Protein AF-A0A4U0GUY0-F1 (afdb_monomer)

pLDDT: mean 82.31, std 12.79, range [37.12, 95.56]

Organism: NCBI:txid1874115

Mean predicted aligned error: 6.02 Å

Structure (mmCIF, N/CA/C/O backbone):
data_AF-A0A4U0GUY0-F1
#
_entry.id   AF-A0A4U0GUY0-F1
#
loop_
_atom_site.group_PDB
_atom_site.id
_atom_site.type_symbol
_atom_site.label_atom_id
_atom_site.label_alt_id
_atom_site.label_comp_id
_atom_site.label_asym_id
_atom_site.label_entity_id
_atom_site.label_seq_id
_atom_site.pdbx_PDB_ins_code
_atom_site.Cartn_x
_atom_site.Cartn_y
_atom_site.Cartn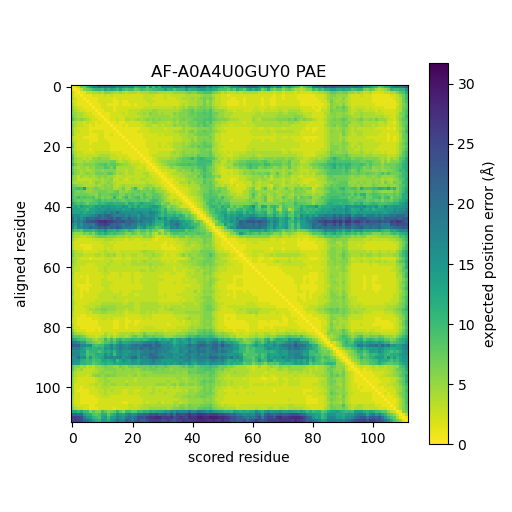_z
_atom_site.occupancy
_atom_site.B_iso_or_equiv
_atom_site.auth_seq_id
_atom_site.auth_comp_id
_atom_site.auth_asym_id
_atom_site.auth_atom_id
_atom_site.pdbx_PDB_model_num
ATOM 1 N N . MET A 1 1 ? -16.401 3.072 0.193 1.00 56.47 1 MET A N 1
ATOM 2 C CA . MET A 1 1 ? -15.228 2.194 -0.017 1.00 56.47 1 MET A CA 1
ATOM 3 C C . MET A 1 1 ? -14.255 2.394 1.131 1.00 56.47 1 MET A C 1
ATOM 5 O O . MET A 1 1 ? -14.238 3.479 1.700 1.00 56.47 1 MET A O 1
ATOM 9 N N . LYS A 1 2 ? -13.508 1.357 1.523 1.00 82.88 2 LYS A N 1
ATOM 10 C CA . LYS A 1 2 ? -12.426 1.498 2.504 1.00 82.88 2 LYS A CA 1
ATOM 11 C C . LYS A 1 2 ? -11.207 2.127 1.815 1.00 82.88 2 LYS A C 1
ATOM 13 O O . LYS A 1 2 ? -10.886 1.715 0.708 1.00 82.88 2 LYS A O 1
ATOM 18 N N . LYS A 1 3 ? -10.573 3.108 2.466 1.00 91.44 3 LYS A N 1
ATOM 19 C CA . LYS A 1 3 ? -9.516 3.945 1.879 1.00 91.44 3 LYS A CA 1
ATOM 20 C C . LYS A 1 3 ? -8.257 3.132 1.543 1.00 91.44 3 LYS A C 1
ATOM 22 O O . LYS A 1 3 ? -7.724 2.450 2.418 1.00 91.44 3 LYS A O 1
ATOM 27 N N . LYS A 1 4 ? -7.767 3.252 0.311 1.00 94.94 4 LYS A N 1
ATOM 28 C CA . LYS A 1 4 ? -6.534 2.644 -0.201 1.00 94.94 4 LYS A CA 1
ATOM 29 C C . LYS A 1 4 ? -5.527 3.725 -0.569 1.00 94.94 4 LYS A C 1
ATOM 31 O O . LYS A 1 4 ? -5.764 4.511 -1.484 1.00 94.94 4 LYS A O 1
ATOM 36 N N . THR A 1 5 ? -4.402 3.746 0.130 1.00 95.56 5 THR A N 1
ATOM 37 C CA . THR A 1 5 ? -3.343 4.737 -0.067 1.00 95.56 5 THR A CA 1
ATOM 38 C C . THR A 1 5 ? -2.088 4.056 -0.582 1.00 95.56 5 THR A C 1
ATOM 40 O O . THR A 1 5 ? -1.605 3.119 0.042 1.00 95.56 5 THR A O 1
ATOM 43 N N . LEU A 1 6 ? -1.522 4.545 -1.678 1.00 94.50 6 LEU A N 1
ATOM 44 C CA . LEU A 1 6 ? -0.200 4.145 -2.144 1.00 94.50 6 LEU A CA 1
ATOM 45 C C . LEU A 1 6 ? 0.829 5.204 -1.742 1.00 94.50 6 LEU A C 1
ATOM 47 O O . LEU A 1 6 ? 0.633 6.385 -2.010 1.00 94.50 6 LEU A O 1
ATOM 51 N N . ILE A 1 7 ? 1.919 4.783 -1.108 1.00 93.56 7 ILE A N 1
ATOM 52 C CA . ILE A 1 7 ? 3.076 5.613 -0.776 1.00 93.56 7 ILE A CA 1
ATOM 53 C C . ILE A 1 7 ? 4.254 5.131 -1.621 1.00 93.56 7 ILE A C 1
ATOM 55 O O . ILE A 1 7 ? 4.692 3.991 -1.474 1.00 93.56 7 ILE A O 1
ATOM 59 N N . ILE A 1 8 ? 4.772 5.998 -2.486 1.00 89.50 8 ILE A N 1
ATOM 60 C CA . ILE A 1 8 ? 5.912 5.717 -3.369 1.00 89.50 8 ILE A CA 1
ATOM 61 C C . ILE A 1 8 ? 7.087 6.606 -2.963 1.00 89.50 8 ILE A C 1
ATOM 63 O O . ILE A 1 8 ? 6.897 7.700 -2.444 1.00 89.50 8 ILE A O 1
ATOM 67 N N . GLY A 1 9 ? 8.311 6.129 -3.170 1.00 88.06 9 GLY A N 1
ATOM 68 C CA . GLY A 1 9 ? 9.523 6.924 -2.988 1.00 88.06 9 GLY A CA 1
ATOM 69 C C . GLY A 1 9 ? 10.795 6.077 -2.987 1.00 88.06 9 GLY A C 1
ATOM 70 O O . GLY A 1 9 ? 10.740 4.845 -2.874 1.00 88.06 9 GLY A O 1
ATOM 71 N N . SER A 1 10 ? 11.947 6.736 -3.087 1.00 86.44 10 SER A N 1
ATOM 72 C CA . SER A 1 10 ? 13.279 6.114 -3.056 1.00 86.44 10 SER A CA 1
ATOM 73 C C . SER A 1 10 ? 13.601 5.475 -1.697 1.00 86.44 10 SER A C 1
ATOM 75 O O . SER A 1 10 ? 12.901 5.678 -0.691 1.00 86.44 10 SER A O 1
ATOM 77 N N . GLN A 1 11 ? 14.627 4.625 -1.639 1.00 84.75 11 GLN A N 1
ATOM 78 C CA . GLN A 1 11 ? 15.140 4.122 -0.367 1.00 84.75 11 GLN A CA 1
ATOM 79 C C . GLN A 1 11 ? 15.474 5.287 0.583 1.00 84.75 11 GLN A C 1
ATOM 81 O O . GLN A 1 11 ? 16.114 6.259 0.200 1.00 84.75 11 GLN A O 1
ATOM 86 N N . GLY A 1 12 ? 15.026 5.198 1.840 1.00 85.44 12 GLY A N 1
ATOM 87 C CA . GLY A 1 12 ? 15.273 6.242 2.842 1.00 85.44 12 GLY A CA 1
ATOM 88 C C . GLY A 1 12 ? 14.341 7.461 2.787 1.00 85.44 12 GLY A C 1
ATOM 89 O O . GLY A 1 12 ? 14.435 8.304 3.670 1.00 85.44 12 GLY A O 1
ATOM 90 N N . SER A 1 13 ? 13.382 7.539 1.855 1.00 88.94 13 SER A N 1
ATOM 91 C CA . SER A 1 13 ? 12.475 8.699 1.720 1.00 88.94 13 SER A CA 1
ATOM 92 C C . SER A 1 13 ? 11.422 8.864 2.834 1.00 88.94 13 SER A C 1
ATOM 94 O O . SER A 1 13 ? 10.550 9.722 2.746 1.00 88.94 13 SER A O 1
ATOM 96 N N . GLY A 1 14 ? 11.457 8.034 3.883 1.00 90.94 14 GLY A N 1
ATOM 97 C CA . GLY A 1 14 ? 10.520 8.122 5.009 1.00 90.94 14 GLY A CA 1
ATOM 98 C C . GLY A 1 14 ? 9.146 7.480 4.777 1.00 90.94 14 GLY A C 1
ATOM 99 O O . GLY A 1 14 ? 8.234 7.718 5.565 1.00 90.94 14 GLY A O 1
ATOM 100 N N . LYS A 1 15 ? 8.973 6.629 3.752 1.00 92.12 15 LYS A N 1
ATOM 101 C CA . LYS A 1 15 ? 7.679 5.981 3.430 1.00 92.12 15 LYS A CA 1
ATOM 102 C C . LYS A 1 15 ? 7.026 5.275 4.619 1.00 92.12 15 LYS A C 1
ATOM 104 O O . LYS A 1 15 ? 5.845 5.477 4.885 1.00 92.12 15 LYS A O 1
ATOM 109 N N . THR A 1 16 ? 7.796 4.476 5.357 1.00 90.62 16 THR A N 1
ATOM 110 C CA . THR A 1 16 ? 7.303 3.747 6.534 1.00 90.62 16 THR A CA 1
ATOM 111 C C . THR A 1 16 ? 6.918 4.701 7.663 1.00 90.62 16 THR A C 1
ATOM 113 O O . THR A 1 16 ? 5.915 4.473 8.334 1.00 90.62 16 THR A O 1
ATOM 116 N N . THR A 1 17 ? 7.665 5.793 7.853 1.00 92.31 17 THR A N 1
ATOM 117 C CA . THR A 1 17 ? 7.296 6.863 8.793 1.00 92.31 17 THR A CA 1
ATOM 118 C C . THR A 1 17 ? 5.970 7.489 8.382 1.00 92.31 17 THR A C 1
ATOM 120 O O . THR A 1 17 ? 5.060 7.578 9.201 1.00 92.31 17 THR A O 1
ATOM 123 N N . LYS A 1 18 ? 5.801 7.811 7.094 1.00 93.75 18 LYS A N 1
ATOM 124 C CA . LYS A 1 18 ? 4.552 8.380 6.587 1.00 93.75 18 LYS A CA 1
ATOM 125 C C . LYS A 1 18 ? 3.366 7.426 6.733 1.00 93.75 18 LYS A C 1
ATOM 127 O O . LYS A 1 18 ? 2.269 7.856 7.078 1.00 93.75 18 LYS A O 1
ATOM 132 N N . ALA A 1 19 ? 3.581 6.132 6.504 1.00 92.31 19 ALA A N 1
ATOM 133 C CA . ALA A 1 19 ? 2.568 5.107 6.727 1.00 92.31 19 ALA A CA 1
ATOM 134 C C . ALA A 1 19 ? 2.138 5.046 8.200 1.00 92.31 19 ALA A C 1
ATOM 136 O O . ALA A 1 19 ? 0.941 5.016 8.476 1.00 92.31 19 ALA A O 1
ATOM 137 N N . LYS A 1 20 ? 3.098 5.084 9.135 1.00 89.94 20 LYS A N 1
ATOM 138 C CA . LYS A 1 20 ? 2.824 5.120 10.579 1.00 89.94 20 LYS A CA 1
ATOM 139 C C . LYS A 1 20 ? 2.019 6.354 10.969 1.00 89.94 20 LYS A C 1
ATOM 141 O O . LYS A 1 20 ? 0.979 6.199 11.588 1.00 89.94 20 LYS A O 1
ATOM 146 N N . GLU A 1 21 ? 2.406 7.542 10.502 1.00 91.44 21 GLU A N 1
ATOM 147 C CA . GLU A 1 21 ? 1.636 8.772 10.739 1.00 91.44 21 GLU A CA 1
ATOM 148 C C . GLU A 1 21 ? 0.174 8.644 10.283 1.00 91.44 21 GLU A C 1
ATOM 150 O O . GLU A 1 21 ? -0.740 9.086 10.973 1.00 91.44 21 GLU A O 1
ATOM 155 N N . LEU A 1 22 ? -0.074 8.054 9.110 1.00 90.62 22 LEU A N 1
ATOM 156 C CA . LEU A 1 22 ? -1.437 7.865 8.603 1.00 90.62 22 LEU A CA 1
ATOM 157 C C . LEU A 1 22 ? -2.251 6.892 9.463 1.00 90.62 22 LEU A C 1
ATOM 159 O O . LEU A 1 22 ? -3.451 7.103 9.640 1.00 90.62 22 LEU A O 1
ATOM 163 N N . VAL A 1 23 ? -1.614 5.844 9.986 1.00 89.12 23 VAL A N 1
ATOM 164 C CA . VAL A 1 23 ? -2.251 4.883 10.891 1.00 89.12 23 VAL A CA 1
ATOM 165 C C . VAL A 1 23 ? -2.519 5.507 12.254 1.00 89.12 23 VAL A C 1
ATOM 167 O O . VAL A 1 23 ? -3.652 5.432 12.725 1.00 89.12 23 VAL A O 1
ATOM 170 N N . ASP A 1 24 ? -1.535 6.179 12.847 1.00 87.88 24 ASP A N 1
ATOM 171 C CA . ASP A 1 24 ? -1.661 6.824 14.156 1.00 87.88 24 ASP A CA 1
ATOM 172 C C . ASP A 1 24 ? -2.795 7.861 14.142 1.00 87.88 24 ASP A C 1
ATOM 174 O O . ASP A 1 24 ? -3.633 7.889 15.041 1.00 87.88 24 ASP A O 1
ATOM 178 N N . ASN A 1 25 ? -2.910 8.634 13.055 1.00 85.19 25 ASN A N 1
ATOM 179 C CA . ASN A 1 25 ? -4.002 9.593 12.857 1.00 85.19 25 ASN A CA 1
ATOM 180 C C . ASN A 1 25 ? -5.383 8.940 12.678 1.00 85.19 25 ASN A C 1
ATOM 182 O O . ASN A 1 25 ? -6.403 9.610 12.836 1.00 85.19 25 ASN A O 1
ATOM 186 N N . SER A 1 26 ? -5.437 7.659 12.308 1.00 81.38 26 SER A N 1
ATOM 187 C CA . SER A 1 26 ? -6.693 6.922 12.133 1.00 81.38 26 SER A CA 1
ATOM 188 C C . SER A 1 26 ? -7.198 6.269 13.422 1.00 81.38 26 SER A C 1
ATOM 190 O O . SER A 1 26 ? -8.387 5.967 13.511 1.00 81.38 26 SER A O 1
ATOM 192 N N . GLY A 1 27 ? -6.316 6.037 14.404 1.00 82.19 27 GLY A N 1
ATOM 193 C CA . GLY A 1 27 ? -6.638 5.318 15.641 1.00 82.19 27 GLY A CA 1
ATOM 194 C C . GLY A 1 27 ? -6.988 3.834 15.454 1.00 82.19 27 GLY A C 1
ATOM 195 O O . GLY A 1 27 ? -7.504 3.218 16.382 1.00 82.19 27 GLY A O 1
ATOM 196 N N . LEU A 1 28 ? -6.748 3.266 14.266 1.00 84.50 28 LEU A N 1
ATOM 197 C CA . LEU A 1 28 ? -7.103 1.889 13.911 1.00 84.50 28 LEU A CA 1
ATOM 198 C C . LEU A 1 28 ? -5.973 0.905 14.225 1.00 84.50 28 LEU A C 1
ATOM 200 O O . LEU A 1 28 ? -4.794 1.207 14.020 1.00 84.50 28 LEU A O 1
ATOM 204 N N . ASN A 1 29 ? -6.334 -0.320 14.608 1.00 84.31 29 ASN A N 1
ATOM 205 C CA . ASN A 1 29 ? -5.366 -1.404 14.750 1.00 84.31 29 ASN A CA 1
ATOM 206 C C . ASN A 1 29 ? -4.807 -1.8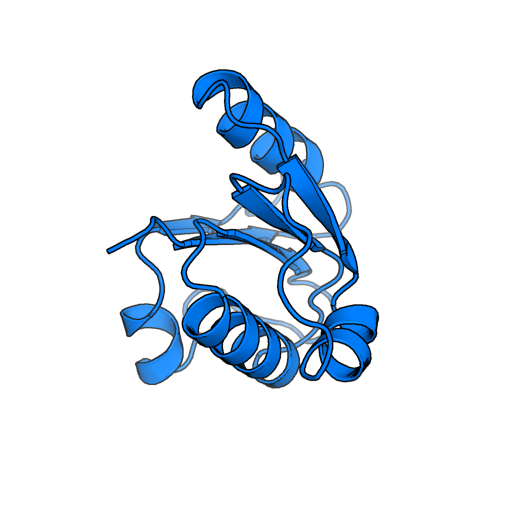15 13.383 1.00 84.31 29 ASN A C 1
ATOM 208 O O . ASN A 1 29 ? -5.534 -2.300 12.505 1.00 84.31 29 ASN A O 1
ATOM 212 N N . CYS A 1 30 ? -3.497 -1.638 13.201 1.00 84.38 30 CYS A N 1
ATOM 213 C CA . CYS A 1 30 ? -2.824 -1.978 11.955 1.00 84.38 30 CYS A CA 1
ATOM 214 C C . CYS A 1 30 ? -2.155 -3.351 11.993 1.00 84.38 30 CYS A C 1
ATOM 216 O O . CYS A 1 30 ? -1.571 -3.762 12.994 1.00 84.38 30 CYS A O 1
ATOM 218 N N . HIS A 1 31 ? -2.183 -4.041 10.854 1.00 85.56 31 HIS A N 1
ATOM 219 C CA . HIS A 1 31 ? -1.342 -5.209 10.621 1.00 85.56 31 HIS A CA 1
ATOM 220 C C . HIS A 1 31 ? -0.364 -4.950 9.488 1.00 85.56 31 HIS A C 1
ATOM 222 O O . HIS A 1 31 ? -0.758 -4.602 8.375 1.00 85.56 31 HIS A O 1
ATOM 228 N N . PHE A 1 32 ? 0.910 -5.201 9.777 1.00 85.75 32 PHE A N 1
ATOM 229 C CA . PHE A 1 32 ? 1.986 -5.134 8.803 1.00 85.75 32 PHE A CA 1
ATOM 230 C C . PHE A 1 32 ? 2.123 -6.465 8.059 1.00 85.75 32 PHE A C 1
ATOM 232 O O . PHE A 1 32 ? 2.161 -7.535 8.675 1.00 85.75 32 PHE A O 1
ATOM 239 N N . LEU A 1 33 ? 2.188 -6.394 6.736 1.00 84.12 33 LEU A N 1
ATOM 240 C CA . LEU A 1 33 ? 2.385 -7.506 5.820 1.00 84.12 33 LEU A CA 1
ATOM 241 C C . LEU A 1 33 ? 3.492 -7.132 4.834 1.00 84.12 33 LEU A C 1
ATOM 243 O O . LEU A 1 33 ? 3.583 -5.991 4.397 1.00 84.12 33 LEU A O 1
ATOM 247 N N . LEU A 1 34 ? 4.305 -8.109 4.452 1.00 85.00 34 LEU A N 1
ATOM 248 C CA . LEU A 1 34 ? 5.245 -7.958 3.344 1.00 85.00 34 LEU A CA 1
ATOM 249 C C . LEU A 1 34 ? 4.550 -8.364 2.041 1.00 85.00 34 LEU A C 1
ATOM 251 O O . LEU A 1 34 ? 3.746 -9.300 2.040 1.00 85.00 34 LEU A O 1
ATOM 255 N N . SER A 1 35 ? 4.869 -7.690 0.938 1.00 82.00 35 SER A N 1
ATOM 256 C CA . SER A 1 35 ? 4.295 -7.931 -0.395 1.00 82.00 35 SER A CA 1
ATOM 257 C C . SER A 1 35 ? 4.367 -9.407 -0.812 1.00 82.00 35 SER A C 1
ATOM 259 O O . SER A 1 35 ? 3.373 -9.982 -1.259 1.00 82.00 35 SER A O 1
ATOM 261 N N . HIS A 1 36 ? 5.504 -10.068 -0.573 1.00 80.44 36 HIS A N 1
ATOM 262 C CA . HIS A 1 36 ? 5.691 -11.489 -0.879 1.00 80.44 36 HIS A CA 1
ATOM 263 C C . HIS A 1 36 ? 4.773 -12.404 -0.054 1.00 80.44 36 HIS A C 1
ATOM 265 O O . HIS A 1 36 ? 4.352 -13.454 -0.540 1.00 80.44 36 HIS A O 1
ATOM 271 N N . SER A 1 37 ? 4.419 -12.000 1.169 1.00 78.81 37 SER A N 1
ATOM 272 C CA . SER A 1 37 ? 3.528 -12.759 2.050 1.00 78.81 37 SER A CA 1
ATOM 273 C C . SER A 1 37 ? 2.080 -12.711 1.580 1.00 78.81 37 SER A C 1
ATOM 275 O O . SER A 1 37 ? 1.326 -13.642 1.846 1.00 78.81 37 SER A O 1
ATOM 277 N N . VAL A 1 38 ? 1.683 -11.667 0.844 1.00 76.06 38 VAL A N 1
ATOM 278 C CA . VAL A 1 38 ? 0.302 -11.498 0.372 1.00 76.06 38 VAL A CA 1
ATOM 279 C C . VAL A 1 38 ? -0.150 -12.680 -0.484 1.00 76.06 38 VAL A C 1
ATOM 281 O O . VAL A 1 38 ? -1.270 -13.157 -0.316 1.00 76.06 38 VAL A O 1
ATOM 284 N N . ARG A 1 39 ? 0.731 -13.217 -1.339 1.00 72.19 39 ARG A N 1
ATOM 285 C CA . ARG A 1 39 ? 0.421 -14.379 -2.193 1.00 72.19 39 ARG A CA 1
ATOM 286 C C . ARG A 1 39 ? 0.018 -15.614 -1.384 1.00 72.19 39 ARG A C 1
ATOM 288 O O . ARG A 1 39 ? -0.884 -16.330 -1.795 1.00 72.19 39 ARG A O 1
ATOM 295 N N . TYR A 1 40 ? 0.641 -15.828 -0.227 1.00 71.44 40 TYR A N 1
ATOM 296 C CA . TYR A 1 40 ? 0.345 -16.957 0.662 1.00 71.44 40 TYR A CA 1
ATOM 297 C C . TYR A 1 40 ? -0.872 -16.713 1.564 1.00 71.44 40 TYR A C 1
ATOM 299 O O . TYR A 1 40 ? -1.416 -17.651 2.138 1.00 71.44 40 TYR A O 1
ATOM 307 N N . LEU A 1 41 ? -1.302 -15.456 1.701 1.00 67.50 41 LEU A N 1
ATOM 308 C CA . LEU A 1 41 ? -2.433 -15.059 2.541 1.00 67.50 41 LEU A CA 1
ATOM 309 C C . LEU A 1 41 ? -3.759 -15.006 1.780 1.00 67.50 41 LEU A C 1
ATOM 311 O O . LEU A 1 41 ? -4.799 -14.846 2.411 1.00 67.50 41 LEU A O 1
ATOM 315 N N . PHE A 1 42 ? -3.746 -15.172 0.454 1.00 65.06 42 PHE A N 1
ATOM 316 C CA . PHE A 1 42 ? -4.951 -15.127 -0.379 1.00 65.06 42 PHE A CA 1
ATOM 317 C C . PHE A 1 42 ? -6.049 -16.107 0.051 1.00 65.06 42 PHE A C 1
ATOM 319 O O . PHE A 1 42 ? -7.227 -15.778 -0.092 1.00 65.06 42 PHE A O 1
ATOM 326 N N . ASP A 1 43 ? -5.658 -17.254 0.609 1.00 60.44 43 ASP A N 1
ATOM 327 C CA . ASP A 1 43 ? -6.570 -18.293 1.101 1.00 60.44 43 ASP A CA 1
ATOM 328 C C . ASP A 1 43 ? -6.753 -18.259 2.627 1.00 60.44 43 ASP A C 1
ATOM 330 O O . ASP A 1 43 ? -7.487 -19.072 3.192 1.00 60.44 43 ASP A O 1
ATOM 334 N N . VAL A 1 44 ? -6.104 -17.319 3.323 1.00 58.75 44 VAL A N 1
ATOM 335 C CA . VAL A 1 44 ? -6.204 -17.196 4.777 1.00 58.75 44 VAL A CA 1
ATOM 336 C C . VAL A 1 44 ? -7.383 -16.278 5.112 1.00 58.75 44 VAL A C 1
ATOM 338 O O . VAL A 1 44 ? -7.341 -15.083 4.804 1.00 58.75 44 VAL A O 1
ATOM 341 N N . PRO A 1 45 ? -8.453 -16.787 5.755 1.00 51.66 45 PRO A N 1
ATOM 342 C CA . PRO A 1 45 ? -9.556 -15.942 6.184 1.00 51.66 45 PRO A CA 1
ATOM 343 C C . PRO A 1 45 ? -9.030 -14.872 7.146 1.00 51.66 45 PRO A C 1
ATOM 345 O O . PRO A 1 45 ? -8.261 -15.179 8.054 1.00 51.66 45 PRO A O 1
ATOM 348 N N . ARG A 1 46 ? -9.437 -13.621 6.881 1.00 56.47 46 ARG A N 1
ATOM 349 C CA . ARG A 1 46 ? -9.130 -12.367 7.596 1.00 56.47 46 ARG A CA 1
ATOM 350 C C . ARG A 1 46 ? -8.428 -12.563 8.945 1.00 56.47 46 ARG A C 1
ATOM 352 O O . ARG A 1 46 ? -9.001 -13.168 9.852 1.00 56.47 46 ARG A O 1
ATOM 359 N N . LYS A 1 47 ? -7.268 -11.920 9.141 1.00 58.75 47 LYS A N 1
ATOM 360 C CA . LYS A 1 47 ? -6.792 -11.615 10.501 1.00 58.75 47 LYS A CA 1
ATOM 361 C C . LYS A 1 47 ? -7.914 -10.834 11.200 1.00 58.75 47 LYS A C 1
ATOM 363 O O . LYS A 1 47 ? -8.208 -9.715 10.790 1.00 58.75 47 LYS A O 1
ATOM 368 N N . ARG A 1 48 ? -8.602 -11.477 12.156 1.00 57.94 48 ARG A N 1
ATOM 369 C CA . ARG A 1 48 ? -9.888 -11.025 12.729 1.00 57.94 48 ARG A CA 1
ATOM 370 C C . ARG A 1 48 ? -9.827 -9.649 13.392 1.00 57.94 48 ARG A C 1
ATOM 372 O O . ARG A 1 48 ? -10.866 -9.008 13.487 1.00 57.94 48 ARG A O 1
ATOM 379 N N . ASP A 1 49 ? -8.630 -9.196 13.748 1.00 70.88 49 ASP A N 1
ATOM 380 C CA . ASP A 1 49 ? -8.429 -7.991 14.553 1.00 70.88 49 ASP A CA 1
ATOM 381 C C . ASP A 1 49 ? -7.839 -6.825 13.740 1.00 70.88 49 ASP A C 1
ATOM 383 O O . ASP A 1 49 ? -7.608 -5.742 14.272 1.00 70.88 49 ASP A O 1
ATOM 387 N N . ALA A 1 50 ? -7.594 -7.028 12.439 1.00 76.12 50 ALA A N 1
ATOM 388 C CA . ALA A 1 50 ? -7.037 -5.994 11.580 1.00 76.12 50 ALA A CA 1
ATOM 389 C C . ALA A 1 50 ? -8.106 -5.004 11.120 1.00 76.12 50 ALA A C 1
ATOM 391 O O . ALA A 1 50 ? -9.051 -5.373 10.422 1.00 76.12 50 ALA A O 1
ATOM 392 N N . GLU A 1 51 ? -7.900 -3.729 11.432 1.00 86.25 51 GLU A N 1
ATOM 393 C CA . GLU A 1 51 ? -8.770 -2.636 10.996 1.00 86.25 51 GLU A CA 1
ATOM 394 C C . GLU A 1 51 ? -8.162 -1.836 9.839 1.00 86.25 51 GLU A C 1
ATOM 396 O O . GLU A 1 51 ? -8.900 -1.208 9.079 1.00 86.25 51 GLU A O 1
ATOM 401 N N . ILE A 1 52 ? -6.837 -1.901 9.667 1.00 89.50 52 ILE A N 1
ATOM 402 C CA . ILE A 1 52 ? -6.093 -1.392 8.511 1.00 89.50 52 ILE A CA 1
ATOM 403 C C . ILE A 1 52 ? -4.914 -2.317 8.181 1.00 89.50 52 ILE A C 1
ATOM 405 O O . ILE A 1 52 ? -4.266 -2.882 9.066 1.00 89.50 52 ILE A O 1
ATOM 409 N N . LEU A 1 53 ? -4.626 -2.481 6.893 1.00 91.62 53 LEU A N 1
ATOM 410 C CA . LEU A 1 53 ? -3.468 -3.233 6.416 1.00 91.62 53 LEU A CA 1
ATOM 411 C C . LEU A 1 53 ? -2.350 -2.287 5.986 1.00 91.62 53 LEU A C 1
ATOM 413 O O . LEU A 1 53 ? -2.601 -1.297 5.307 1.00 91.62 53 LEU A O 1
ATOM 417 N N . ILE A 1 54 ? -1.110 -2.620 6.326 1.00 92.19 54 ILE A N 1
ATOM 418 C CA . ILE A 1 54 ? 0.075 -2.006 5.725 1.00 92.19 54 ILE A CA 1
ATOM 419 C C . ILE A 1 54 ? 0.796 -3.101 4.951 1.00 92.19 54 ILE A C 1
ATOM 421 O O . ILE A 1 54 ? 1.181 -4.108 5.540 1.00 92.19 54 ILE A O 1
ATOM 425 N N . ILE A 1 55 ? 0.935 -2.923 3.641 1.00 92.44 55 ILE A N 1
ATOM 426 C CA . ILE A 1 55 ? 1.620 -3.858 2.750 1.00 92.44 55 ILE A CA 1
ATOM 427 C C . ILE A 1 55 ? 2.899 -3.182 2.269 1.00 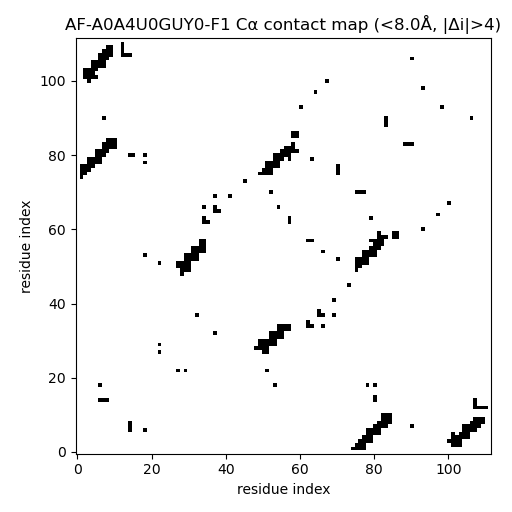92.44 55 ILE A C 1
ATOM 429 O O . ILE A 1 55 ? 2.842 -2.223 1.501 1.00 92.44 55 ILE A O 1
ATOM 433 N N . ASP A 1 56 ? 4.035 -3.669 2.753 1.00 91.69 56 ASP A N 1
ATOM 434 C CA . ASP A 1 56 ? 5.359 -3.095 2.508 1.00 91.69 56 ASP A CA 1
ATOM 435 C C . ASP A 1 56 ? 6.187 -3.920 1.519 1.00 91.69 56 ASP A C 1
ATOM 437 O O . ASP A 1 56 ? 5.825 -5.042 1.158 1.00 91.69 56 ASP A O 1
ATOM 441 N N . GLU A 1 57 ? 7.306 -3.348 1.086 1.00 87.19 57 GLU A N 1
ATOM 442 C CA . GLU A 1 57 ? 8.238 -3.907 0.109 1.00 87.19 57 GLU A CA 1
ATOM 443 C C . GLU A 1 57 ? 7.591 -4.252 -1.235 1.00 87.19 57 GLU A C 1
ATOM 445 O O . GLU A 1 57 ? 7.918 -5.262 -1.859 1.00 87.19 57 GLU A O 1
ATOM 450 N N . ILE A 1 58 ? 6.664 -3.426 -1.710 1.00 89.50 58 ILE A N 1
ATOM 451 C CA . ILE A 1 58 ? 6.160 -3.568 -3.074 1.00 89.50 58 ILE A CA 1
ATOM 452 C C . ILE A 1 58 ? 7.241 -3.055 -4.022 1.00 89.50 58 ILE A C 1
ATOM 454 O O . ILE A 1 58 ? 7.656 -1.896 -3.949 1.00 89.50 58 ILE A O 1
ATOM 458 N N . ARG A 1 59 ? 7.717 -3.929 -4.906 1.00 86.00 59 ARG A N 1
ATOM 459 C CA . ARG A 1 59 ? 8.824 -3.626 -5.821 1.00 86.00 59 ARG A CA 1
ATOM 460 C C . ARG A 1 59 ? 8.364 -3.459 -7.257 1.00 86.00 59 ARG A C 1
ATOM 462 O O . ARG A 1 59 ? 9.137 -2.995 -8.079 1.00 86.00 59 ARG A O 1
ATOM 469 N N . SER A 1 60 ? 7.126 -3.823 -7.584 1.00 86.00 60 SER A N 1
ATOM 470 C CA . SER A 1 60 ? 6.621 -3.751 -8.954 1.00 86.00 60 SER A CA 1
ATOM 471 C C . SER A 1 60 ? 5.108 -3.532 -9.016 1.00 86.00 60 SER A C 1
ATOM 473 O O . SER A 1 60 ? 4.383 -3.807 -8.058 1.00 86.00 60 SER A O 1
ATOM 475 N N . VAL A 1 61 ? 4.618 -3.068 -10.169 1.00 86.94 61 VAL A N 1
ATOM 476 C CA . VAL A 1 61 ? 3.175 -2.914 -10.415 1.00 86.94 61 VAL A CA 1
ATOM 477 C C . VAL A 1 61 ? 2.419 -4.247 -10.311 1.00 86.94 61 VAL A C 1
ATOM 479 O O . VAL A 1 61 ? 1.391 -4.264 -9.641 1.00 86.94 61 VAL A O 1
ATOM 482 N N . PRO A 1 62 ? 2.912 -5.381 -10.851 1.00 88.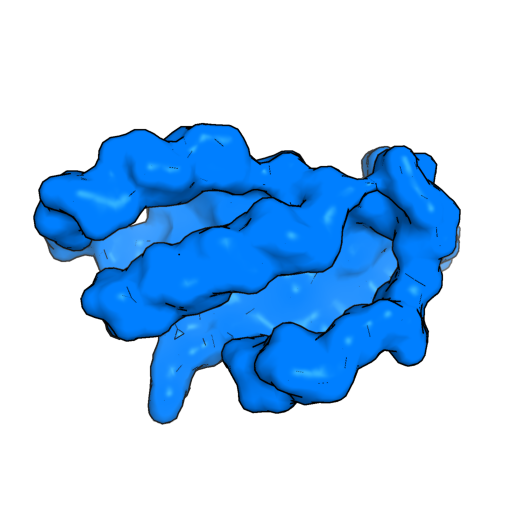31 62 PRO A N 1
ATOM 483 C CA . PRO A 1 62 ? 2.241 -6.666 -10.653 1.00 88.31 62 PRO A CA 1
ATOM 484 C C . PRO A 1 62 ? 2.112 -7.073 -9.178 1.00 88.31 62 PRO A C 1
ATOM 486 O O . PRO A 1 62 ? 1.099 -7.639 -8.775 1.00 88.31 62 PRO A O 1
ATOM 489 N N . GLU A 1 63 ? 3.112 -6.782 -8.338 1.00 88.44 63 GLU A N 1
ATOM 490 C CA . GLU A 1 63 ? 3.002 -7.022 -6.891 1.00 88.44 63 GLU A CA 1
ATOM 491 C C . GLU A 1 63 ? 1.947 -6.126 -6.238 1.00 88.44 63 GLU A C 1
ATOM 493 O O . GLU A 1 63 ? 1.194 -6.595 -5.383 1.00 88.44 63 GLU A O 1
ATOM 498 N N . LEU A 1 64 ? 1.859 -4.862 -6.663 1.00 90.44 64 LEU A N 1
ATOM 499 C CA . LEU A 1 64 ? 0.820 -3.940 -6.214 1.00 90.44 64 LEU A CA 1
ATOM 500 C C . LEU A 1 64 ? -0.578 -4.425 -6.615 1.00 90.44 64 LEU A C 1
ATOM 502 O O . LEU A 1 64 ? -1.488 -4.389 -5.794 1.00 90.44 64 LEU A O 1
ATOM 506 N N . GLU A 1 65 ? -0.759 -4.905 -7.845 1.00 91.38 65 GLU A N 1
ATOM 507 C CA . GLU A 1 65 ? -2.039 -5.442 -8.324 1.00 91.38 65 GLU A CA 1
ATOM 508 C C . GLU A 1 65 ? -2.493 -6.647 -7.497 1.00 91.38 65 GLU A C 1
ATOM 510 O O . GLU A 1 65 ? -3.629 -6.679 -7.023 1.00 91.38 65 GLU A O 1
ATOM 515 N N . ILE A 1 66 ? -1.581 -7.584 -7.229 1.00 90.69 66 ILE A N 1
ATOM 516 C CA . ILE A 1 66 ? -1.834 -8.736 -6.353 1.00 90.69 66 ILE A CA 1
ATOM 517 C C . ILE A 1 66 ? -2.217 -8.270 -4.940 1.00 90.69 66 ILE A C 1
ATOM 519 O O . ILE A 1 66 ? -3.139 -8.812 -4.326 1.00 90.69 66 ILE A O 1
ATOM 523 N N . ALA A 1 67 ? -1.535 -7.251 -4.415 1.00 91.00 67 ALA A N 1
ATOM 524 C CA . ALA A 1 67 ? -1.849 -6.675 -3.114 1.00 91.00 67 ALA A CA 1
ATOM 525 C C . ALA A 1 67 ? -3.229 -6.005 -3.085 1.00 91.00 67 ALA A C 1
ATOM 527 O O . ALA A 1 67 ? -3.985 -6.191 -2.129 1.00 91.00 67 ALA A O 1
ATOM 528 N N . LEU A 1 68 ? -3.587 -5.270 -4.137 1.00 92.06 68 LEU A N 1
ATOM 529 C CA . LEU A 1 68 ? -4.899 -4.650 -4.282 1.00 92.06 68 LEU A CA 1
ATOM 530 C C . LEU A 1 68 ? -6.010 -5.703 -4.353 1.00 92.06 68 LEU A C 1
ATOM 532 O O . LEU A 1 68 ? -7.032 -5.540 -3.689 1.00 92.06 68 LEU A O 1
ATOM 536 N N . ASP A 1 69 ? -5.799 -6.794 -5.090 1.00 91.56 69 ASP A N 1
ATOM 537 C CA . ASP A 1 69 ? -6.751 -7.905 -5.198 1.00 91.56 69 ASP A CA 1
ATOM 538 C C . ASP A 1 69 ? -6.998 -8.576 -3.840 1.00 91.56 69 ASP A C 1
ATOM 540 O O . ASP A 1 69 ? -8.139 -8.888 -3.489 1.00 91.56 69 ASP A O 1
ATOM 544 N N . TYR A 1 70 ? -5.945 -8.761 -3.040 1.00 89.19 70 TYR A N 1
ATOM 545 C CA . TYR A 1 70 ? -6.076 -9.264 -1.673 1.00 89.19 70 TYR A CA 1
ATOM 546 C C . TYR A 1 70 ? -6.873 -8.297 -0.789 1.00 89.19 70 TYR A C 1
ATOM 548 O O . TYR A 1 70 ? -7.814 -8.712 -0.109 1.00 89.19 70 TYR A O 1
ATOM 556 N N . VAL A 1 71 ? -6.537 -7.002 -0.827 1.00 89.56 71 VAL A N 1
ATOM 557 C CA . VAL A 1 71 ? -7.228 -5.958 -0.052 1.00 89.56 71 VAL A CA 1
ATOM 558 C C . VAL A 1 71 ? -8.710 -5.872 -0.425 1.00 89.56 71 VAL A C 1
ATOM 560 O O . VAL A 1 71 ? -9.557 -5.738 0.460 1.00 89.56 71 VAL A O 1
ATOM 563 N N . ASP A 1 72 ? -9.041 -6.017 -1.709 1.00 88.69 72 ASP A N 1
ATOM 564 C CA . ASP A 1 72 ? -10.422 -6.067 -2.193 1.00 88.69 72 ASP A CA 1
ATOM 565 C C . ASP A 1 72 ? -11.197 -7.264 -1.633 1.00 88.69 72 ASP A C 1
ATOM 567 O O . ASP A 1 72 ? -12.337 -7.107 -1.191 1.00 88.69 72 ASP A O 1
ATOM 571 N N . LYS A 1 73 ? -10.572 -8.446 -1.558 1.00 87.75 73 LYS A N 1
ATOM 572 C CA . LYS A 1 73 ? -11.193 -9.638 -0.955 1.00 87.75 73 LYS A CA 1
ATOM 573 C C . LYS A 1 73 ? -11.462 -9.464 0.541 1.00 87.75 73 LYS A C 1
ATOM 575 O O . LYS A 1 73 ? -12.526 -9.846 1.035 1.00 87.75 73 LYS A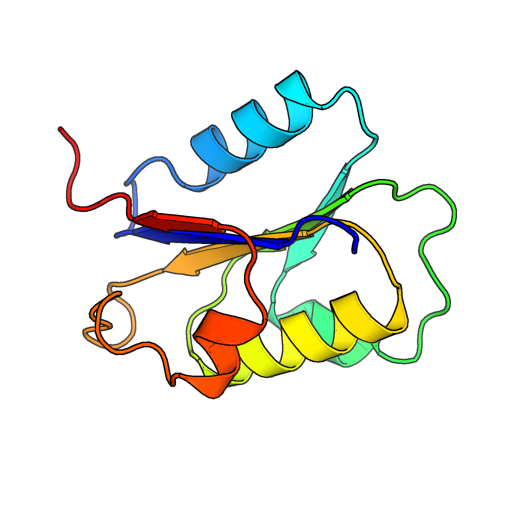 O 1
ATOM 580 N N . VAL A 1 74 ? -10.512 -8.899 1.287 1.00 85.94 74 VAL A N 1
ATOM 581 C CA . VAL A 1 74 ? -10.666 -8.725 2.743 1.00 85.94 74 VAL A CA 1
ATOM 582 C C . VAL A 1 74 ? -11.503 -7.500 3.120 1.00 85.94 74 VAL A C 1
ATOM 584 O O . VAL A 1 74 ? -12.037 -7.468 4.227 1.00 85.94 74 VAL A O 1
ATOM 587 N N . ASN A 1 75 ? -11.689 -6.551 2.197 1.00 88.12 75 ASN A N 1
ATOM 588 C CA . ASN A 1 75 ? -12.482 -5.329 2.355 1.00 88.12 75 ASN A CA 1
ATOM 589 C C . ASN A 1 75 ? -12.061 -4.483 3.574 1.00 88.12 75 ASN A C 1
ATOM 591 O O . ASN A 1 75 ? -12.889 -4.079 4.399 1.00 88.12 75 ASN A O 1
ATOM 595 N N . LEU A 1 76 ? -10.755 -4.228 3.687 1.00 88.38 76 LEU A N 1
ATOM 596 C CA . LEU A 1 76 ? -10.152 -3.365 4.706 1.00 88.38 76 LEU A CA 1
ATOM 597 C C . LEU A 1 76 ? -9.484 -2.142 4.059 1.00 88.38 76 LEU A C 1
ATOM 599 O O . LEU A 1 76 ? -9.098 -2.206 2.892 1.00 88.38 76 LEU A O 1
ATOM 603 N N . PRO A 1 77 ? -9.332 -1.024 4.790 1.00 92.06 77 PRO A N 1
ATOM 604 C CA . PRO A 1 77 ? -8.422 0.040 4.395 1.00 92.06 77 PRO A CA 1
ATOM 605 C C . PRO A 1 77 ? -7.001 -0.506 4.278 1.00 92.06 77 PRO A C 1
ATOM 607 O O . PRO A 1 77 ? -6.617 -1.415 5.023 1.00 92.06 77 PRO A O 1
ATOM 610 N N . ALA A 1 78 ? -6.215 0.065 3.372 1.00 93.69 78 ALA A N 1
ATOM 611 C CA . ALA A 1 78 ? -4.845 -0.375 3.168 1.00 93.69 78 ALA A CA 1
ATOM 612 C C . ALA A 1 78 ? -3.899 0.772 2.826 1.00 93.69 78 ALA A C 1
ATOM 614 O O . ALA A 1 78 ? -4.267 1.722 2.135 1.00 93.69 78 ALA A O 1
ATOM 615 N N . ILE A 1 79 ? -2.660 0.634 3.284 1.00 95.38 79 ILE A N 1
ATOM 616 C CA . ILE A 1 79 ? -1.522 1.451 2.890 1.00 95.38 79 ILE A CA 1
ATOM 617 C C . ILE A 1 79 ? -0.528 0.536 2.184 1.00 95.38 79 ILE A C 1
ATOM 619 O O . ILE A 1 79 ? -0.064 -0.446 2.757 1.00 95.38 79 ILE A O 1
ATOM 623 N N . PHE A 1 80 ? -0.202 0.863 0.944 1.00 94.94 80 PHE A N 1
ATOM 624 C CA . PHE A 1 80 ? 0.775 0.165 0.122 1.00 94.94 80 PHE A CA 1
ATOM 625 C C . PHE A 1 80 ? 2.061 0.986 0.118 1.00 94.94 80 PHE A C 1
ATOM 627 O O . PHE A 1 80 ? 2.014 2.177 -0.179 1.00 94.94 80 PHE A O 1
ATOM 634 N N . ILE A 1 81 ? 3.196 0.381 0.448 1.00 93.56 81 ILE A N 1
ATOM 635 C CA . ILE A 1 81 ? 4.499 1.047 0.425 1.00 93.56 81 ILE A CA 1
ATOM 636 C C . ILE A 1 81 ? 5.307 0.459 -0.727 1.00 93.56 81 ILE A C 1
ATOM 638 O O . ILE A 1 81 ? 5.662 -0.720 -0.721 1.00 93.56 81 ILE A O 1
ATOM 642 N N . MET A 1 82 ? 5.583 1.300 -1.721 1.00 90.31 82 MET A N 1
ATOM 643 C CA . MET A 1 82 ? 6.285 0.927 -2.941 1.00 90.31 82 MET A CA 1
ATOM 644 C C . MET A 1 82 ? 7.617 1.662 -3.058 1.00 90.31 82 MET A C 1
ATOM 646 O O . MET A 1 82 ? 7.731 2.863 -2.801 1.00 90.31 82 MET A O 1
ATOM 650 N N . GLN A 1 83 ? 8.648 0.924 -3.447 1.00 86.06 83 GLN A N 1
ATOM 651 C CA . GLN A 1 83 ? 9.989 1.450 -3.647 1.00 86.06 83 GLN A CA 1
ATOM 652 C C . GLN A 1 83 ? 10.197 1.823 -5.126 1.00 86.06 83 GLN A C 1
ATOM 654 O O . GLN A 1 83 ? 10.046 0.983 -6.009 1.00 86.06 83 GLN A O 1
ATOM 659 N N . ALA A 1 84 ? 10.512 3.096 -5.396 1.00 77.81 84 ALA A N 1
ATOM 660 C CA . ALA A 1 84 ? 10.556 3.647 -6.760 1.00 77.81 84 ALA A CA 1
ATOM 661 C C . ALA A 1 84 ? 11.833 3.286 -7.548 1.00 77.81 84 ALA A C 1
ATOM 663 O O . ALA A 1 84 ? 11.824 3.188 -8.775 1.00 77.81 84 ALA A O 1
ATOM 664 N N . ASP A 1 85 ? 12.943 3.074 -6.843 1.00 72.44 85 ASP A N 1
ATOM 665 C CA . ASP A 1 85 ? 14.279 2.878 -7.423 1.00 72.44 85 ASP A CA 1
ATOM 666 C C . ASP A 1 85 ? 14.519 1.455 -7.971 1.00 72.44 85 ASP A C 1
ATOM 668 O O . ASP A 1 85 ? 15.473 1.243 -8.714 1.00 72.44 85 ASP A O 1
ATOM 672 N N . TYR A 1 86 ? 13.634 0.491 -7.687 1.00 60.94 86 TYR A N 1
ATOM 673 C CA . TYR A 1 86 ? 13.833 -0.907 -8.086 1.00 60.94 86 TYR A CA 1
ATOM 674 C C . TYR A 1 86 ? 13.661 -1.159 -9.598 1.00 60.94 86 TYR A C 1
ATOM 676 O O . TYR A 1 86 ? 14.175 -2.154 -10.102 1.00 60.94 86 TYR A O 1
ATOM 684 N N . TYR A 1 87 ? 12.979 -0.266 -10.332 1.00 52.91 87 TYR A N 1
ATOM 685 C CA . TYR A 1 87 ? 12.714 -0.424 -11.776 1.00 52.91 87 TYR A CA 1
ATOM 686 C C . TYR A 1 87 ? 12.696 0.887 -12.582 1.00 52.91 87 TYR A C 1
ATOM 688 O O . TYR A 1 87 ? 12.103 0.926 -13.658 1.00 52.91 87 TYR A O 1
ATOM 696 N N . SER A 1 88 ? 13.316 1.969 -12.093 1.00 55.75 88 SER A N 1
ATOM 697 C CA . SER A 1 88 ? 13.143 3.309 -12.695 1.00 55.75 88 SER A CA 1
ATOM 698 C C . SER A 1 88 ? 11.660 3.694 -12.769 1.00 55.75 88 SER A C 1
ATOM 700 O O . SER A 1 88 ? 11.171 4.190 -13.784 1.00 55.75 88 SER A O 1
ATOM 702 N N . PHE A 1 89 ? 10.921 3.371 -11.708 1.00 60.00 89 PHE A N 1
ATOM 703 C CA . PHE A 1 89 ? 9.482 3.542 -11.668 1.00 60.00 89 PHE A CA 1
ATOM 704 C C . PHE A 1 89 ? 9.148 5.023 -11.489 1.00 60.00 89 PHE A C 1
ATOM 706 O O . PHE A 1 89 ? 9.436 5.611 -10.447 1.00 60.00 89 PHE A O 1
ATOM 713 N N . ASP A 1 90 ? 8.530 5.619 -12.505 1.00 62.97 90 ASP A N 1
ATOM 714 C CA . ASP A 1 90 ? 7.948 6.951 -12.402 1.00 62.97 90 ASP A CA 1
ATOM 715 C C . ASP A 1 90 ? 6.523 6.807 -11.850 1.00 62.97 90 ASP A C 1
ATOM 717 O O . ASP A 1 90 ? 5.690 6.111 -12.433 1.00 62.97 90 ASP A O 1
ATOM 721 N N . SER A 1 91 ? 6.216 7.454 -10.728 1.00 56.88 91 SER A N 1
ATOM 722 C CA . SER A 1 91 ? 4.867 7.468 -10.141 1.00 56.88 91 SER A CA 1
ATOM 723 C C . SER A 1 91 ? 3.793 7.966 -11.119 1.00 56.88 91 SER A C 1
ATOM 725 O O . SER A 1 91 ? 2.628 7.596 -10.980 1.00 56.88 91 SER A O 1
ATOM 727 N N . THR A 1 92 ? 4.180 8.738 -12.144 1.00 63.34 92 THR A N 1
ATOM 728 C CA . THR A 1 92 ? 3.299 9.199 -13.231 1.00 63.34 92 THR A CA 1
ATOM 729 C C . THR A 1 92 ? 2.984 8.119 -14.274 1.00 63.34 92 THR A C 1
ATOM 731 O O . THR A 1 92 ? 2.159 8.339 -15.157 1.00 63.34 92 THR A O 1
ATOM 734 N N . SER A 1 93 ? 3.607 6.941 -14.167 1.00 72.00 93 SER A N 1
ATOM 735 C CA . SER A 1 93 ? 3.477 5.821 -15.108 1.00 72.00 93 SER A CA 1
ATOM 736 C C . SER A 1 93 ? 2.723 4.613 -14.538 1.00 72.00 93 SER A C 1
ATOM 738 O O . SER A 1 93 ? 2.757 3.523 -15.115 1.00 72.00 93 SER A O 1
ATOM 740 N N . LEU A 1 94 ? 1.996 4.791 -13.426 1.00 81.00 94 LEU A N 1
ATOM 741 C CA . LEU A 1 94 ? 1.042 3.784 -12.957 1.00 81.00 94 LEU A CA 1
ATOM 742 C C . LEU A 1 94 ? 0.021 3.476 -14.062 1.00 81.00 94 LEU A C 1
ATOM 744 O O . LEU A 1 94 ? -0.555 4.403 -14.637 1.00 81.00 94 LEU A O 1
ATOM 748 N N . PRO A 1 95 ? -0.275 2.195 -14.350 1.00 86.44 95 PRO A N 1
ATOM 749 C CA . PRO A 1 95 ? -1.380 1.870 -15.234 1.00 86.44 95 PRO A CA 1
ATOM 750 C C . PRO A 1 95 ? -2.680 2.472 -14.700 1.00 86.44 95 PRO A C 1
ATOM 752 O O . PRO A 1 95 ? -3.007 2.322 -13.523 1.00 86.44 95 PRO A O 1
ATOM 755 N N . TRP A 1 96 ? -3.465 3.087 -15.583 1.00 84.94 96 TRP A N 1
ATOM 756 C CA . TRP A 1 96 ? -4.746 3.720 -15.244 1.00 84.94 96 TRP A CA 1
ATOM 757 C C . TRP A 1 96 ? -5.690 2.815 -14.434 1.00 84.94 96 TRP A C 1
ATOM 759 O O . TRP A 1 96 ? -6.423 3.277 -13.560 1.00 84.94 96 TRP A O 1
ATOM 769 N N . ALA A 1 97 ? -5.663 1.505 -14.704 1.00 85.56 97 ALA A N 1
ATOM 770 C CA . ALA A 1 97 ? -6.458 0.520 -13.976 1.00 85.56 97 ALA A CA 1
ATOM 771 C C . ALA A 1 97 ? -6.054 0.405 -12.494 1.00 85.56 97 ALA A C 1
ATOM 773 O O . ALA A 1 97 ? -6.916 0.198 -11.642 1.00 85.56 97 ALA A O 1
ATOM 774 N N . VAL A 1 98 ? -4.767 0.568 -12.181 1.00 88.88 98 VAL A N 1
ATOM 775 C CA . VAL A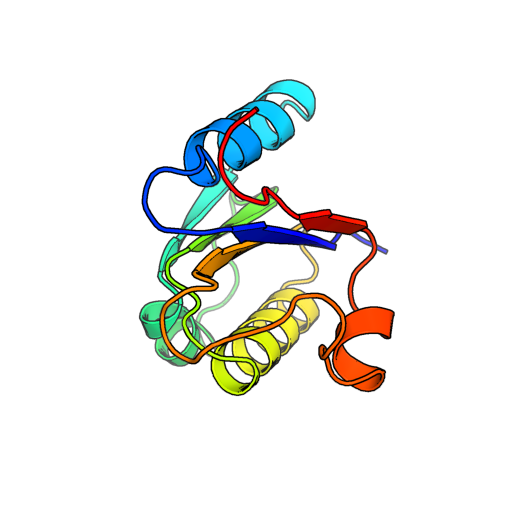 1 98 ? -4.235 0.578 -10.813 1.00 88.88 98 VAL A CA 1
ATOM 776 C C . VAL A 1 98 ? -4.559 1.901 -10.134 1.00 88.88 98 VAL A C 1
ATOM 778 O O . VAL A 1 98 ? -5.082 1.901 -9.022 1.00 88.88 98 VAL A O 1
ATOM 781 N N . GLU A 1 99 ? -4.319 3.019 -10.821 1.00 87.94 99 GLU A N 1
ATOM 782 C CA . GLU A 1 99 ? -4.586 4.364 -10.302 1.00 87.94 99 GLU A CA 1
ATOM 783 C C . GLU A 1 99 ? -6.048 4.517 -9.859 1.00 87.94 99 GLU A C 1
ATOM 785 O O . GLU A 1 99 ? -6.320 4.957 -8.747 1.00 87.94 99 GLU A O 1
ATOM 790 N N . LYS A 1 100 ? -7.001 4.033 -10.665 1.00 90.88 100 LYS A N 1
ATOM 791 C CA . LYS A 1 100 ? -8.435 4.063 -10.335 1.00 90.88 100 LYS A CA 1
ATOM 792 C C . LYS A 1 100 ? -8.839 3.268 -9.095 1.00 90.88 100 LYS A C 1
ATOM 794 O O . LYS A 1 100 ? -9.928 3.491 -8.566 1.00 90.88 100 LYS A O 1
ATOM 799 N N . ARG A 1 101 ? -8.028 2.297 -8.674 1.00 92.94 101 ARG A N 1
ATOM 800 C CA . ARG A 1 101 ? -8.295 1.470 -7.487 1.00 92.94 101 ARG A CA 1
ATOM 801 C C . ARG A 1 101 ? -7.760 2.107 -6.210 1.00 92.94 101 ARG A C 1
ATOM 803 O O . ARG A 1 101 ? -8.069 1.598 -5.133 1.00 92.94 101 ARG A O 1
ATOM 810 N N . LEU A 1 102 ? -6.955 3.160 -6.323 1.00 93.25 102 LEU A N 1
ATOM 811 C CA . LEU A 1 102 ? -6.347 3.874 -5.211 1.00 93.25 102 LEU A CA 1
ATOM 812 C C . LEU A 1 102 ? -7.155 5.139 -4.920 1.00 93.25 102 LEU A C 1
ATOM 814 O O . LEU A 1 102 ? -7.495 5.897 -5.821 1.00 93.25 102 LEU A O 1
ATOM 818 N N . ASP A 1 103 ? -7.444 5.384 -3.645 1.00 94.56 103 ASP A N 1
ATOM 819 C CA . ASP A 1 103 ? -8.106 6.617 -3.209 1.00 94.56 103 ASP A CA 1
ATOM 820 C C . ASP A 1 103 ? -7.098 7.761 -3.025 1.00 94.56 103 ASP A C 1
ATOM 822 O O . ASP A 1 103 ? -7.465 8.935 -3.013 1.00 94.56 103 ASP A O 1
ATOM 826 N N . GLN A 1 104 ? -5.822 7.424 -2.816 1.00 93.25 104 GLN A N 1
ATOM 827 C CA . GLN A 1 104 ? -4.759 8.393 -2.593 1.00 93.25 104 GLN A CA 1
ATOM 828 C C . GLN A 1 104 ? -3.408 7.845 -3.054 1.00 93.25 104 GLN A C 1
ATOM 830 O O . GLN A 1 104 ? -3.060 6.701 -2.764 1.00 93.25 104 GLN A O 1
ATOM 835 N N . ILE A 1 105 ? -2.617 8.700 -3.700 1.00 92.06 105 ILE A N 1
ATO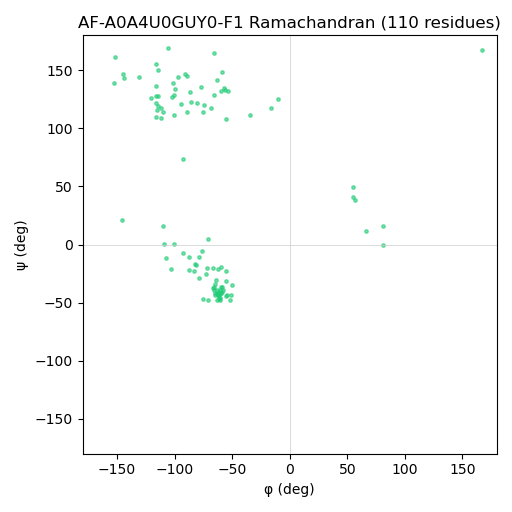M 836 C CA . ILE A 1 105 ? -1.214 8.442 -4.028 1.00 92.06 105 ILE A CA 1
ATOM 837 C C . ILE A 1 105 ? -0.376 9.526 -3.350 1.00 92.06 105 ILE A C 1
ATOM 839 O O . ILE A 1 105 ? -0.650 10.716 -3.494 1.00 92.06 105 ILE A O 1
ATOM 843 N N . ILE A 1 106 ? 0.613 9.109 -2.566 1.00 91.88 106 ILE A N 1
ATOM 844 C CA . ILE A 1 106 ? 1.583 9.973 -1.898 1.00 91.88 106 ILE A CA 1
ATOM 845 C C . ILE A 1 106 ? 2.946 9.635 -2.479 1.00 91.88 106 ILE A C 1
ATOM 847 O O . ILE A 1 106 ? 3.490 8.563 -2.224 1.00 91.88 106 ILE A O 1
ATOM 851 N N . ASP A 1 107 ? 3.490 10.553 -3.260 1.00 89.19 107 ASP A N 1
ATOM 852 C CA . ASP A 1 107 ? 4.816 10.410 -3.840 1.00 89.19 107 ASP A CA 1
ATOM 853 C C . ASP A 1 107 ? 5.832 11.215 -3.026 1.00 89.19 107 ASP A C 1
ATOM 855 O O . ASP A 1 107 ? 5.788 12.445 -2.983 1.00 89.19 107 ASP A O 1
ATOM 859 N N . LEU A 1 108 ? 6.726 10.502 -2.348 1.00 88.31 108 LEU A N 1
ATOM 860 C CA . LEU A 1 108 ? 7.855 11.054 -1.613 1.00 88.31 108 LEU A CA 1
ATOM 861 C C . LEU A 1 108 ? 9.067 11.070 -2.552 1.00 88.31 108 LEU A C 1
ATOM 863 O O . LEU A 1 108 ? 9.970 10.234 -2.429 1.00 88.31 108 LEU A O 1
ATOM 867 N N . LYS A 1 109 ? 9.057 12.000 -3.516 1.00 72.12 109 LYS A N 1
ATOM 868 C CA . LYS A 1 109 ? 10.236 12.306 -4.341 1.00 72.12 109 LYS A CA 1
ATOM 869 C C . LYS A 1 109 ? 11.344 12.855 -3.443 1.00 72.12 109 LYS A C 1
ATOM 871 O O . LYS A 1 109 ? 11.045 13.575 -2.496 1.00 72.12 109 LYS A O 1
ATOM 876 N N . ASP A 1 110 ? 12.581 12.458 -3.746 1.00 58.22 110 ASP A N 1
ATOM 877 C CA . ASP A 1 110 ? 13.828 12.726 -3.016 1.00 58.22 110 ASP A CA 1
ATOM 878 C C . ASP A 1 110 ? 13.752 13.858 -1.987 1.00 58.22 110 ASP A C 1
ATOM 880 O O . ASP A 1 110 ? 13.519 15.017 -2.332 1.00 58.22 110 ASP A O 1
ATOM 884 N N . GLY A 1 111 ? 13.964 13.475 -0.724 1.00 47.72 111 GLY A N 1
ATOM 885 C CA . GLY A 1 111 ? 13.701 14.270 0.470 1.00 47.72 111 GLY A CA 1
ATOM 886 C C . GLY A 1 111 ? 13.941 15.771 0.317 1.00 47.72 111 GLY A C 1
ATOM 887 O O . GLY A 1 111 ? 15.083 16.231 0.256 1.00 47.72 111 GLY A O 1
ATOM 888 N N . LYS A 1 112 ? 12.840 16.520 0.346 1.00 37.12 112 LYS A N 1
ATOM 889 C CA . LYS A 1 112 ? 12.771 17.883 0.866 1.00 37.12 112 LYS A CA 1
ATOM 890 C C . LYS A 1 112 ? 11.530 18.024 1.728 1.00 37.12 112 LYS A C 1
ATOM 892 O O . LYS A 1 112 ? 10.461 17.549 1.287 1.00 37.12 112 LYS A O 1
#

Secondary structure (DSSP, 8-state):
---EEEEEE-TTSSHHHHHHHHHHTTTPPEEEEEHHHHHHHTTS---TT-SEEEEEEE-SHHHHHHHH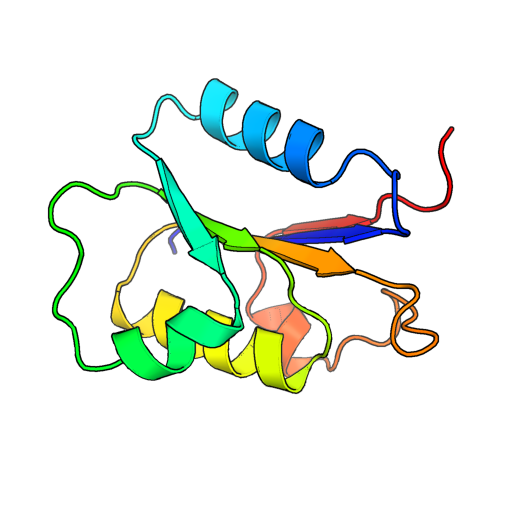HHHHHHT--EEEEEESTTTT--GGG--HHHHTT-SEEEEE-S--

Solvent-accessible surface area (backbone atoms only — not comparable to full-atom values): 6474 Å² total; per-residue (Å²): 132,63,59,28,35,39,34,37,24,44,90,87,43,48,60,69,58,53,52,46,53,57,40,65,76,63,74,51,49,70,38,82,42,49,44,79,52,46,74,75,42,71,83,53,78,67,71,87,75,57,56,27,39,35,37,31,78,24,62,47,68,71,53,45,52,55,47,50,54,46,39,62,75,67,68,43,24,35,38,39,35,34,44,26,71,76,69,77,54,53,85,90,67,60,55,67,78,58,54,74,70,40,76,40,79,46,76,34,66,80,82,125

Foldseek 3Di:
DAAEEEEEEAPPLCSVVVVVVVCVVVVADEDEAELVCLVVCLPPQDPPRHQEYEYDDAEDLVSLVSVLVSCVVNVHYYYYYYHCPNPVRDPVPRPPVSVVSHPYYHYSYDDD

InterPro domains:
  IPR027417 P-loop containing nucleoside triphosphate hydrolase [SSF52540] (3-109)

Radius of gyration: 13.15 Å; Cα contacts (8 Å, |Δi|>4): 183; chains: 1; bounding box: 30×36×31 Å

Nearest PDB structures (foldseek):
  5ftm-assembly1_C  TM=5.986E-01  e=2.631E-04  Homo sapiens
  6sh5-assembly1_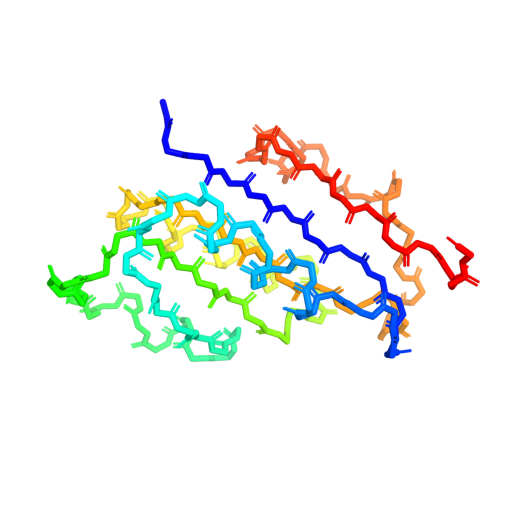A  TM=6.083E-01  e=4.381E-04  Saccharomyces cerevisiae
  5yww-assembly1_A  TM=6.247E-01  e=1.471E-03  Saccharolobus islandicus REY15A
  2lrh-assembly1_A  TM=5.654E-01  e=5.980E-03  synthetic construct

Sequence (112 aa):
MKKKTLIIGSQGSGKTTKAKELVDNSGLNCHFLLSHSVRYLFDVPRKRDAEILIIDEIRSVPELEIALDYVDKVNLPAIFIMQADYYSFDSTSLPWAVEKRLDQIIDLKDGK